Protein AF-A0A259G9G8-F1 (afdb_monomer_lite)

Secondary structure (DSSP, 8-state):
-HHHHHHHHHHHHHHHHHHHTT--GGGG--HHHHHHHHHHHHHHHHHHS-HHHHHHHHHHGGGTTS----

pLDDT: mean 87.07, std 9.28, range [55.81, 96.31]

Radius of gyration: 16.41 Å; chains: 1; bounding box: 35×30×40 Å

Structure (mmCIF, N/CA/C/O backbone):
data_AF-A0A259G9G8-F1
#
_entry.id   AF-A0A259G9G8-F1
#
loop_
_atom_site.group_PDB
_atom_site.id
_atom_site.type_symbol
_atom_site.label_atom_id
_atom_site.label_alt_id
_atom_site.label_comp_id
_atom_site.label_asym_id
_atom_site.label_entity_id
_atom_site.label_seq_id
_atom_site.pdbx_PDB_ins_code
_atom_site.Cartn_x
_atom_site.Cartn_y
_atom_site.Cartn_z
_atom_site.occupancy
_atom_site.B_iso_or_equiv
_atom_site.auth_seq_id
_atom_site.auth_comp_id
_atom_site.auth_asym_id
_atom_site.auth_atom_id
_atom_site.pdbx_PDB_model_num
ATOM 1 N N . MET A 1 1 ? -14.592 -17.073 -3.756 1.00 60.84 1 MET A N 1
ATOM 2 C CA . MET A 1 1 ? -14.158 -17.596 -5.071 1.00 60.84 1 MET A CA 1
ATOM 3 C C . MET A 1 1 ? -13.873 -16.475 -6.076 1.00 60.84 1 MET A C 1
ATOM 5 O O . MET A 1 1 ? -12.766 -16.438 -6.588 1.00 60.84 1 MET A O 1
ATOM 9 N N . LEU A 1 2 ? -14.779 -15.505 -6.278 1.00 79.44 2 LEU A N 1
ATOM 10 C CA . LEU A 1 2 ? -14.551 -14.357 -7.184 1.00 79.44 2 LEU A CA 1
ATOM 11 C C . LEU A 1 2 ? -13.358 -13.459 -6.808 1.00 79.44 2 LEU A C 1
ATOM 13 O O . LEU A 1 2 ? -12.699 -12.934 -7.691 1.00 79.44 2 LEU A O 1
ATOM 17 N N . VAL A 1 3 ? -13.040 -13.318 -5.517 1.00 79.94 3 VAL A N 1
ATOM 18 C CA . VAL A 1 3 ? -11.918 -12.483 -5.038 1.00 79.94 3 VAL A CA 1
ATOM 19 C C . VAL A 1 3 ? -10.564 -12.966 -5.570 1.00 79.94 3 VAL A C 1
ATOM 21 O O . VAL A 1 3 ? -9.772 -12.166 -6.050 1.00 79.94 3 VAL A O 1
ATOM 24 N N . ILE A 1 4 ? -10.312 -14.280 -5.538 1.00 82.75 4 ILE A N 1
ATOM 25 C CA . ILE A 1 4 ? -9.055 -14.864 -6.036 1.00 82.75 4 ILE A CA 1
ATOM 26 C C . ILE A 1 4 ? -8.951 -14.664 -7.550 1.00 82.75 4 ILE A C 1
ATOM 28 O O . ILE A 1 4 ? -7.914 -14.234 -8.042 1.00 82.75 4 ILE A O 1
ATOM 32 N N . VAL A 1 5 ? -10.044 -14.914 -8.277 1.00 87.88 5 VAL A N 1
ATOM 33 C CA . VAL A 1 5 ? -10.109 -14.681 -9.727 1.00 87.88 5 VAL A CA 1
ATOM 34 C C . VAL A 1 5 ? -9.861 -13.204 -10.047 1.00 87.88 5 VAL A C 1
ATOM 36 O O . VAL A 1 5 ? -9.062 -12.897 -10.925 1.00 87.88 5 VAL A O 1
ATOM 39 N N . GLY A 1 6 ? -10.470 -12.289 -9.291 1.00 88.44 6 GLY A N 1
ATOM 40 C CA . GLY A 1 6 ? -10.246 -10.851 -9.424 1.00 88.44 6 GLY A CA 1
ATOM 41 C C . GLY A 1 6 ? -8.782 -10.465 -9.216 1.00 88.44 6 GLY A C 1
ATOM 42 O O . GLY A 1 6 ? -8.234 -9.726 -10.029 1.00 88.44 6 GLY A O 1
ATOM 43 N N . TYR A 1 7 ? -8.114 -11.013 -8.195 1.00 88.88 7 TYR A N 1
ATOM 44 C CA . TYR A 1 7 ? -6.683 -10.772 -7.990 1.00 88.88 7 TYR A CA 1
ATOM 45 C C . TYR A 1 7 ? -5.831 -11.271 -9.156 1.00 88.88 7 TYR A C 1
ATOM 47 O O . TYR A 1 7 ? -4.933 -10.554 -9.590 1.00 88.88 7 TYR A O 1
ATOM 55 N N . VAL A 1 8 ? -6.130 -12.451 -9.706 1.00 92.19 8 VAL A N 1
ATOM 56 C CA . VAL A 1 8 ? -5.424 -12.968 -10.889 1.00 92.19 8 VAL A CA 1
ATOM 57 C C . VAL A 1 8 ? -5.602 -12.027 -12.081 1.00 92.19 8 VAL A C 1
ATOM 59 O O . VAL A 1 8 ? -4.619 -11.683 -12.732 1.00 92.19 8 VAL A O 1
ATOM 62 N N . VAL A 1 9 ? -6.825 -11.553 -12.333 1.00 94.88 9 VAL A N 1
ATOM 63 C CA . VAL A 1 9 ? -7.103 -10.602 -13.422 1.00 94.88 9 VAL A CA 1
ATOM 64 C C . VAL A 1 9 ? -6.338 -9.292 -13.225 1.00 94.88 9 VAL A C 1
ATOM 66 O O . VAL A 1 9 ? -5.717 -8.815 -14.170 1.00 94.88 9 VAL A O 1
ATOM 69 N N . VAL A 1 10 ? -6.324 -8.732 -12.011 1.00 94.31 10 VAL A N 1
ATOM 70 C CA . VAL A 1 10 ? -5.585 -7.494 -11.701 1.00 94.31 10 VAL A CA 1
ATOM 71 C C . VAL A 1 10 ? -4.088 -7.670 -11.944 1.00 94.31 10 VAL A C 1
ATOM 73 O O . VAL A 1 10 ? -3.480 -6.851 -12.628 1.00 94.31 10 VAL A O 1
ATOM 76 N N . VAL A 1 11 ? -3.494 -8.746 -11.424 1.00 92.31 11 VAL A N 1
ATOM 77 C CA . VAL A 1 11 ? -2.061 -9.034 -11.583 1.00 92.31 11 VAL A CA 1
ATOM 78 C C . VAL A 1 11 ? -1.714 -9.183 -13.067 1.00 92.31 11 VAL A C 1
ATOM 80 O O . VAL A 1 11 ? -0.789 -8.531 -13.547 1.00 92.31 11 VAL A O 1
ATOM 83 N N . LEU A 1 12 ? -2.481 -9.976 -13.819 1.00 93.50 12 LEU A N 1
ATOM 84 C CA . LEU A 1 12 ? -2.237 -10.176 -15.249 1.00 93.50 12 LEU A CA 1
ATOM 85 C C . LEU A 1 12 ? -2.423 -8.892 -16.062 1.00 93.50 12 LEU A C 1
ATOM 87 O O . LEU A 1 12 ? -1.626 -8.630 -16.956 1.00 93.50 12 LEU A O 1
ATOM 91 N N . ALA A 1 13 ? -3.428 -8.075 -15.751 1.00 93.69 13 ALA A N 1
ATOM 92 C CA . ALA A 1 13 ? -3.656 -6.818 -16.456 1.00 93.69 13 ALA A CA 1
ATOM 93 C C . ALA A 1 13 ? -2.535 -5.801 -16.193 1.00 93.69 13 ALA A C 1
ATOM 95 O O . ALA A 1 13 ? -2.028 -5.195 -17.135 1.00 93.69 13 ALA A O 1
ATOM 96 N N . VAL A 1 14 ? -2.114 -5.637 -14.934 1.00 91.31 14 VAL A N 1
ATOM 97 C CA . VAL A 1 14 ? -1.090 -4.654 -14.546 1.00 91.31 14 VAL A CA 1
ATOM 98 C C . VAL A 1 14 ? 0.290 -5.068 -15.053 1.00 91.31 14 VAL A C 1
ATOM 100 O O . VAL A 1 14 ? 0.930 -4.310 -15.782 1.00 91.31 14 VAL A O 1
ATOM 103 N N . PHE A 1 15 ? 0.748 -6.276 -14.715 1.00 89.75 15 PHE A N 1
ATOM 104 C CA . PHE A 1 15 ? 2.077 -6.731 -15.131 1.00 89.75 15 PHE A CA 1
ATOM 105 C C . PHE A 1 15 ? 2.119 -7.079 -16.620 1.00 89.75 15 PHE A C 1
ATOM 107 O O . PHE A 1 15 ? 3.094 -6.751 -17.293 1.00 89.75 15 PHE A O 1
ATOM 114 N N . GLY A 1 16 ? 1.062 -7.697 -17.151 1.00 89.06 16 GLY A N 1
ATOM 115 C CA . GLY A 1 16 ? 0.960 -8.018 -18.573 1.00 89.06 16 GLY A CA 1
ATOM 116 C C . GLY A 1 16 ? 0.885 -6.764 -19.437 1.00 89.06 16 GLY A C 1
ATOM 117 O O . GLY A 1 16 ? 1.641 -6.659 -20.395 1.00 89.06 16 GLY A O 1
ATOM 118 N N . GLY A 1 17 ? 0.061 -5.775 -19.075 1.00 91.25 17 GLY A N 1
ATOM 119 C CA . GLY A 1 17 ? -0.008 -4.497 -19.789 1.00 91.25 17 GLY A CA 1
ATOM 120 C C . GLY A 1 17 ? 1.326 -3.744 -19.784 1.00 91.25 17 GLY A C 1
ATOM 121 O O . GLY A 1 17 ? 1.758 -3.253 -20.825 1.00 91.25 17 GLY A O 1
ATOM 122 N N . PHE A 1 18 ? 2.024 -3.719 -18.644 1.00 88.81 18 PHE A N 1
ATOM 123 C CA . PHE A 1 18 ? 3.339 -3.084 -18.534 1.00 88.81 18 PHE A CA 1
ATOM 124 C C . PHE A 1 18 ? 4.418 -3.803 -19.359 1.00 88.81 18 PHE A C 1
ATOM 126 O O . PHE A 1 18 ? 5.207 -3.154 -20.044 1.00 88.81 18 PHE A O 1
ATOM 133 N N . ALA A 1 19 ? 4.426 -5.139 -19.345 1.00 89.12 19 ALA A N 1
ATOM 134 C CA . ALA A 1 19 ? 5.345 -5.934 -20.156 1.00 89.12 19 ALA A CA 1
ATOM 135 C C . ALA A 1 19 ? 5.058 -5.794 -21.663 1.00 89.12 19 ALA A C 1
ATOM 137 O O . ALA A 1 19 ? 5.990 -5.652 -22.452 1.00 89.12 19 ALA A O 1
ATOM 138 N N . LEU A 1 20 ? 3.780 -5.778 -22.067 1.00 91.12 20 LEU A N 1
ATOM 139 C CA . LEU A 1 20 ? 3.363 -5.568 -23.461 1.00 91.12 20 LEU A CA 1
ATOM 140 C C . LEU A 1 20 ? 3.729 -4.172 -23.979 1.00 91.12 20 LEU A C 1
ATOM 142 O O . LEU A 1 20 ? 4.036 -4.022 -25.157 1.00 91.12 20 LEU A O 1
ATOM 146 N N . ALA A 1 21 ? 3.757 -3.166 -23.103 1.00 88.69 21 ALA A N 1
ATOM 147 C CA . ALA A 1 21 ? 4.257 -1.829 -23.419 1.00 88.69 21 ALA A CA 1
ATOM 148 C C . ALA A 1 21 ? 5.797 -1.761 -23.557 1.00 88.69 21 ALA A C 1
ATOM 150 O O . ALA A 1 21 ? 6.341 -0.683 -23.787 1.00 88.69 21 ALA A O 1
ATOM 151 N N . GLY A 1 22 ? 6.509 -2.886 -23.410 1.00 84.94 22 GLY A N 1
ATOM 152 C CA . GLY A 1 22 ? 7.973 -2.959 -23.469 1.00 84.94 22 GLY A CA 1
ATOM 153 C C . GLY A 1 22 ? 8.671 -2.588 -22.157 1.00 84.94 22 GLY A C 1
ATOM 154 O O . GLY A 1 22 ? 9.892 -2.429 -22.134 1.00 84.94 22 GLY A O 1
ATOM 155 N N . GLY A 1 23 ? 7.923 -2.443 -21.059 1.00 84.81 23 GLY A N 1
ATOM 156 C CA . GLY A 1 23 ? 8.461 -2.116 -19.744 1.00 84.81 23 GLY A CA 1
ATOM 157 C C . GLY A 1 23 ? 9.186 -3.297 -19.095 1.00 84.81 23 GLY A C 1
ATOM 158 O O . GLY A 1 23 ? 8.729 -4.439 -19.130 1.00 84.81 23 GLY A O 1
ATOM 159 N N . HIS A 1 24 ? 10.322 -3.026 -18.450 1.00 85.81 24 HIS A N 1
ATOM 160 C CA . HIS A 1 24 ? 11.068 -4.046 -17.716 1.00 85.81 24 HIS A CA 1
ATOM 161 C C . HIS A 1 24 ? 10.470 -4.227 -16.318 1.00 85.81 24 HIS A C 1
ATOM 163 O O . HIS A 1 24 ? 10.534 -3.311 -15.503 1.00 85.81 24 HIS A O 1
ATOM 169 N N . LEU A 1 25 ? 9.900 -5.398 -16.015 1.00 82.06 25 LEU A N 1
ATOM 170 C CA . LEU A 1 25 ? 9.164 -5.635 -14.760 1.00 82.06 25 LEU A CA 1
ATOM 171 C C . LEU A 1 25 ? 9.982 -5.332 -13.494 1.00 82.06 25 LEU A C 1
ATOM 173 O O . LEU A 1 25 ? 9.416 -4.908 -12.493 1.00 82.06 25 LEU A O 1
ATOM 177 N N . ALA A 1 26 ? 11.310 -5.482 -13.540 1.00 81.12 26 ALA A N 1
ATOM 178 C CA . ALA A 1 26 ? 12.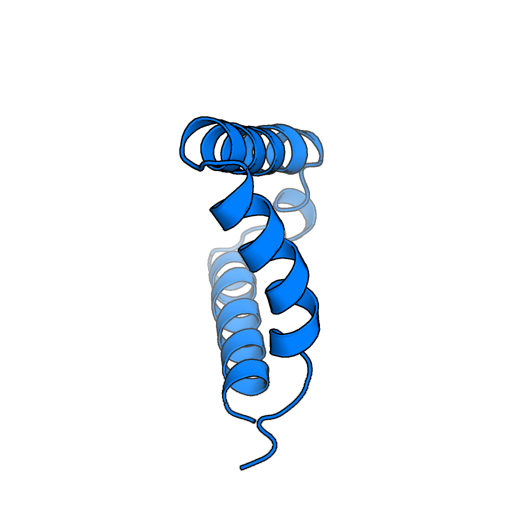178 -5.130 -12.416 1.00 81.12 26 ALA A CA 1
ATOM 179 C C . ALA A 1 26 ? 12.137 -3.629 -12.068 1.00 81.12 26 ALA A C 1
ATOM 181 O O . ALA A 1 26 ? 12.350 -3.268 -10.915 1.00 81.12 26 ALA A O 1
ATOM 182 N N . ALA A 1 27 ? 11.813 -2.758 -13.030 1.00 83.69 27 ALA A N 1
ATOM 183 C CA . ALA A 1 27 ? 11.673 -1.323 -12.800 1.00 83.69 27 ALA A CA 1
ATOM 184 C C . ALA A 1 27 ? 10.439 -0.965 -11.956 1.00 83.69 27 ALA A C 1
ATOM 186 O O . ALA A 1 27 ? 10.420 0.109 -11.362 1.00 83.69 27 ALA A O 1
ATOM 187 N N . LEU A 1 28 ? 9.437 -1.853 -11.878 1.00 82.56 28 LEU A N 1
ATOM 188 C CA . LEU A 1 28 ? 8.257 -1.672 -11.022 1.00 82.56 28 LEU A CA 1
ATOM 189 C C . LEU A 1 28 ? 8.570 -1.897 -9.541 1.00 82.56 28 LEU A C 1
ATOM 191 O O . LEU A 1 28 ? 7.815 -1.467 -8.672 1.00 82.56 28 LEU A O 1
ATOM 195 N N . PHE A 1 29 ? 9.659 -2.603 -9.232 1.00 84.62 29 PHE A N 1
ATOM 196 C CA . PHE A 1 29 ? 10.025 -2.895 -7.856 1.00 84.62 29 PHE A CA 1
ATOM 197 C C . PHE A 1 29 ? 10.949 -1.805 -7.310 1.00 84.62 29 PHE A C 1
ATOM 199 O O . PHE A 1 29 ? 12.164 -1.980 -7.226 1.00 84.62 29 PHE A O 1
ATOM 206 N N . GLN A 1 30 ? 10.359 -0.667 -6.937 1.00 88.81 30 GLN A N 1
ATOM 207 C CA . GLN A 1 30 ? 11.064 0.451 -6.310 1.00 88.81 30 GLN A CA 1
ATOM 208 C C . GLN A 1 30 ? 10.743 0.521 -4.808 1.00 88.81 30 GLN A C 1
ATOM 210 O O . GLN A 1 30 ? 9.649 0.942 -4.424 1.00 88.81 30 GLN A O 1
ATOM 215 N N . PRO A 1 31 ? 11.689 0.152 -3.920 1.00 87.56 31 PRO A N 1
ATOM 216 C CA . PRO A 1 31 ? 11.450 0.158 -2.474 1.00 87.56 31 PRO A CA 1
ATOM 217 C C . PRO A 1 31 ? 11.073 1.540 -1.924 1.00 87.56 31 PRO A C 1
ATOM 219 O O . PRO A 1 31 ? 10.267 1.649 -1.002 1.00 87.56 31 PRO A O 1
ATOM 222 N N . LEU A 1 32 ? 11.637 2.599 -2.512 1.00 91.62 32 LEU A N 1
ATOM 223 C CA . LEU A 1 32 ? 11.340 3.985 -2.151 1.00 91.62 32 LEU A CA 1
ATOM 224 C C . LEU A 1 32 ? 9.903 4.371 -2.506 1.00 91.62 32 LEU A C 1
ATOM 226 O O . LEU A 1 32 ? 9.221 4.961 -1.673 1.00 91.62 32 LEU A O 1
ATOM 230 N N . GLU A 1 33 ? 9.409 4.007 -3.692 1.00 88.69 33 GLU A N 1
ATOM 231 C CA . GLU A 1 33 ? 8.008 4.258 -4.054 1.00 88.69 33 GLU A CA 1
ATOM 232 C C . GLU A 1 33 ? 7.049 3.484 -3.155 1.00 88.69 33 GLU A C 1
ATOM 234 O O . GLU A 1 33 ? 6.047 4.045 -2.716 1.00 88.69 33 GLU A O 1
ATOM 239 N N . LEU A 1 34 ? 7.375 2.238 -2.798 1.00 89.31 34 LEU A N 1
ATOM 240 C CA . LEU A 1 34 ? 6.556 1.465 -1.865 1.00 89.31 34 LEU A CA 1
ATOM 241 C C . LEU A 1 34 ? 6.456 2.158 -0.496 1.00 89.31 34 LEU A C 1
ATOM 243 O O . LEU A 1 34 ? 5.373 2.209 0.087 1.00 89.31 34 LEU A O 1
ATOM 247 N N . LEU A 1 35 ? 7.558 2.727 0.002 1.00 93.88 35 LEU A N 1
ATOM 248 C CA . LEU A 1 35 ? 7.569 3.493 1.249 1.00 93.88 35 LEU A CA 1
ATOM 249 C C . LEU A 1 35 ? 6.776 4.800 1.123 1.00 93.88 35 LEU A C 1
ATOM 251 O O . LEU A 1 35 ? 5.983 5.112 2.008 1.00 93.88 35 LEU A O 1
ATOM 255 N N . MET A 1 36 ? 6.969 5.559 0.044 1.00 95.06 36 MET A N 1
ATOM 256 C CA . MET A 1 36 ? 6.293 6.844 -0.160 1.00 95.06 36 MET A CA 1
ATOM 257 C C . MET A 1 36 ? 4.783 6.664 -0.352 1.00 95.06 36 MET A C 1
ATOM 259 O O . MET A 1 36 ? 3.991 7.291 0.349 1.00 95.06 36 MET A O 1
ATOM 263 N N . ILE A 1 37 ? 4.377 5.775 -1.262 1.00 95.00 37 ILE A N 1
ATOM 264 C CA . ILE A 1 37 ? 2.969 5.511 -1.579 1.00 95.00 37 ILE A CA 1
ATOM 265 C C . ILE A 1 37 ? 2.308 4.755 -0.427 1.00 95.00 37 ILE A C 1
ATOM 267 O O . ILE A 1 37 ? 1.248 5.158 0.047 1.00 95.00 37 ILE A O 1
ATOM 271 N N . GLY A 1 38 ? 2.934 3.681 0.062 1.00 93.19 38 GLY A N 1
ATOM 272 C CA . GLY A 1 38 ? 2.395 2.870 1.153 1.00 93.19 38 GLY A CA 1
ATOM 273 C C . GLY A 1 38 ? 2.348 3.628 2.478 1.00 93.19 38 GLY A C 1
ATOM 274 O O . GLY A 1 38 ? 1.325 3.613 3.163 1.00 93.19 38 GLY A O 1
ATOM 275 N N . GLY A 1 39 ? 3.419 4.345 2.820 1.00 92.62 39 GLY A N 1
ATOM 276 C CA . GLY A 1 39 ? 3.481 5.201 4.004 1.00 92.62 39 GLY A CA 1
ATOM 277 C C . GLY A 1 39 ? 2.515 6.381 3.918 1.00 92.62 39 GLY A C 1
ATOM 278 O O . GLY A 1 39 ? 1.821 6.665 4.892 1.00 92.62 39 GLY A O 1
ATOM 279 N N . GLY A 1 40 ? 2.394 7.013 2.746 1.00 96.31 40 GLY A N 1
ATOM 280 C CA . GLY A 1 40 ? 1.429 8.085 2.497 1.00 96.31 40 GLY A CA 1
ATOM 281 C C . GLY A 1 40 ? -0.020 7.612 2.615 1.00 96.31 40 GLY A C 1
ATOM 282 O O . GLY A 1 40 ? -0.807 8.219 3.339 1.00 96.31 40 GLY A O 1
ATOM 283 N N . ALA A 1 41 ? -0.367 6.490 1.982 1.00 95.12 41 ALA A N 1
ATOM 284 C CA . ALA A 1 41 ? -1.700 5.896 2.074 1.00 95.12 41 ALA A CA 1
ATOM 285 C C . ALA A 1 41 ? -2.035 5.455 3.508 1.00 95.12 41 ALA A C 1
ATOM 287 O O . ALA A 1 41 ? -3.135 5.718 3.997 1.00 95.12 41 ALA A O 1
ATOM 288 N N . GLY A 1 42 ? -1.080 4.833 4.208 1.00 94.94 42 GLY A N 1
ATOM 289 C CA . GLY A 1 42 ? -1.231 4.450 5.611 1.00 94.94 42 GLY A CA 1
ATOM 290 C C . GLY A 1 42 ? -1.403 5.658 6.534 1.00 94.94 42 GLY A C 1
ATOM 291 O O . GLY A 1 42 ? -2.308 5.676 7.368 1.00 94.94 42 GLY A O 1
ATOM 292 N N . GLY A 1 43 ? -0.592 6.701 6.353 1.00 92.88 43 GLY A N 1
ATOM 293 C CA . GLY A 1 43 ? -0.700 7.956 7.097 1.00 92.88 43 GLY A CA 1
ATOM 294 C C . GLY A 1 43 ? -2.032 8.667 6.852 1.00 92.88 43 GLY A C 1
ATOM 295 O O . GLY A 1 43 ? -2.707 9.048 7.807 1.00 92.88 43 GLY A O 1
ATOM 296 N N . ALA A 1 44 ? -2.465 8.770 5.593 1.00 95.38 44 ALA A N 1
ATOM 297 C CA . ALA A 1 44 ? -3.765 9.334 5.229 1.00 95.38 44 ALA A CA 1
ATOM 298 C C . ALA A 1 44 ? -4.928 8.531 5.832 1.00 95.38 44 ALA A C 1
ATOM 300 O O . ALA A 1 44 ? -5.892 9.115 6.328 1.00 95.38 44 ALA A O 1
ATOM 301 N N . PHE A 1 45 ? -4.823 7.199 5.861 1.00 94.31 45 PHE A N 1
ATOM 302 C CA . PHE A 1 45 ? -5.801 6.341 6.524 1.00 94.31 45 PHE A CA 1
ATOM 303 C C . PHE A 1 45 ? -5.877 6.614 8.032 1.00 94.31 45 PHE A C 1
ATOM 305 O O . PHE A 1 45 ? -6.980 6.698 8.571 1.00 94.31 45 PHE A O 1
ATOM 312 N N . LEU A 1 46 ? -4.741 6.798 8.710 1.00 93.69 46 LEU A N 1
ATOM 313 C CA . LEU A 1 46 ? -4.715 7.121 10.140 1.00 93.69 46 LEU A CA 1
ATOM 314 C C . LEU A 1 46 ? -5.290 8.512 10.436 1.00 93.69 46 LEU A C 1
ATOM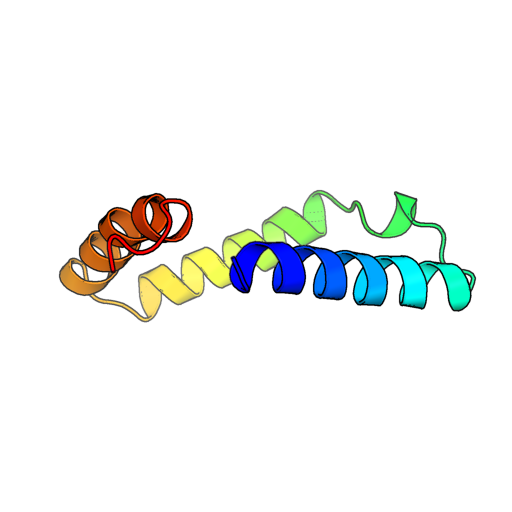 316 O O . LEU A 1 46 ? -6.051 8.655 11.387 1.00 93.69 46 LEU A O 1
ATOM 320 N N . VAL A 1 47 ? -4.961 9.519 9.623 1.00 94.62 47 VAL A N 1
ATOM 321 C CA . VAL A 1 47 ? -5.475 10.892 9.787 1.00 94.62 47 VAL A CA 1
ATOM 322 C C . VAL A 1 47 ? -6.974 10.970 9.480 1.00 94.62 47 VAL A C 1
ATOM 324 O O . VAL A 1 47 ? -7.714 11.660 10.177 1.00 94.62 47 VAL A O 1
ATOM 327 N N . GLY A 1 48 ? -7.437 10.253 8.455 1.00 94.19 48 GLY A N 1
ATOM 328 C CA . GLY A 1 48 ? -8.823 10.298 7.989 1.00 94.19 48 GLY A CA 1
ATOM 329 C C . GLY A 1 48 ? -9.814 9.455 8.796 1.00 94.19 48 GLY A C 1
ATOM 330 O O . GLY A 1 48 ? -11.011 9.514 8.520 1.00 94.19 48 GLY A O 1
ATOM 331 N N . ASN A 1 49 ? -9.360 8.656 9.770 1.00 94.38 49 ASN A N 1
ATOM 332 C CA . ASN A 1 49 ? -10.213 7.722 10.508 1.00 94.38 49 ASN A CA 1
ATOM 333 C C . ASN A 1 49 ? -10.082 7.872 12.025 1.00 94.38 49 ASN A C 1
ATOM 335 O O . ASN A 1 49 ? -9.026 8.169 12.571 1.00 94.38 49 ASN A O 1
ATOM 339 N N . ASN A 1 50 ? -11.169 7.576 12.739 1.00 92.75 50 ASN A N 1
ATOM 340 C CA . ASN A 1 50 ? -11.144 7.490 14.197 1.00 92.75 50 ASN A CA 1
ATOM 341 C C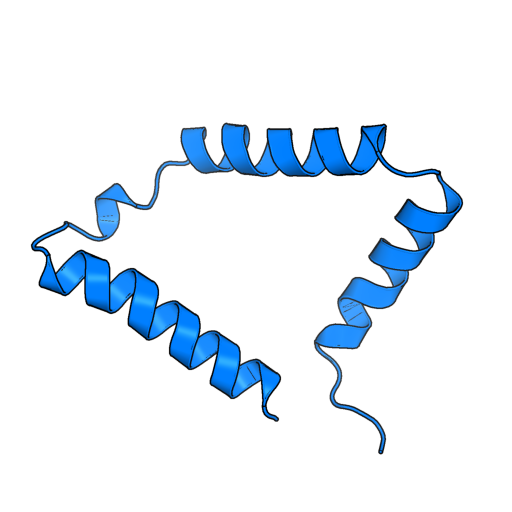 . ASN A 1 50 ? -10.636 6.116 14.681 1.00 92.75 50 ASN A C 1
ATOM 343 O O . ASN A 1 50 ? -10.653 5.118 13.955 1.00 92.75 50 ASN A O 1
ATOM 347 N N . ALA A 1 51 ? -10.242 6.035 15.956 1.00 91.44 51 ALA A N 1
ATOM 348 C CA . ALA A 1 51 ? -9.691 4.813 16.551 1.00 91.44 51 ALA A CA 1
ATOM 349 C C . ALA A 1 51 ? -10.634 3.593 16.466 1.00 91.44 51 ALA A C 1
ATOM 351 O O . ALA A 1 51 ? -10.170 2.451 16.429 1.00 91.44 51 ALA A O 1
ATOM 352 N N . LYS A 1 52 ? -11.956 3.813 16.421 1.00 92.19 52 LYS A N 1
ATOM 353 C CA . LYS A 1 52 ? -12.954 2.744 16.268 1.00 92.19 52 LYS A CA 1
ATOM 354 C C . LYS A 1 52 ? -12.930 2.168 14.851 1.00 92.19 52 LYS A C 1
ATOM 356 O O . LYS A 1 52 ? -12.888 0.948 14.708 1.00 92.19 52 LYS A O 1
ATOM 361 N N . ALA A 1 53 ? -12.922 3.026 13.834 1.00 92.38 53 ALA A N 1
ATOM 362 C CA . ALA A 1 53 ? -12.850 2.633 12.430 1.00 92.38 53 ALA A CA 1
ATOM 363 C C . ALA A 1 53 ? -11.531 1.914 12.125 1.00 92.38 53 ALA A C 1
ATOM 365 O O . ALA A 1 53 ? -11.558 0.820 11.570 1.00 92.38 53 ALA A O 1
ATOM 366 N N . ILE A 1 54 ? -10.397 2.442 12.601 1.00 93.88 54 ILE A N 1
ATOM 367 C CA . ILE A 1 54 ? -9.082 1.799 12.434 1.00 93.88 54 ILE A CA 1
ATOM 368 C C . ILE A 1 54 ? -9.097 0.374 13.009 1.00 93.88 54 ILE A C 1
ATOM 370 O O . ILE A 1 54 ? -8.753 -0.584 12.316 1.00 93.88 54 ILE A O 1
ATOM 374 N N . LYS A 1 55 ? -9.556 0.199 14.257 1.00 90.44 55 LYS A N 1
ATOM 375 C CA . LYS A 1 55 ? -9.642 -1.130 14.891 1.00 90.44 55 LYS A CA 1
ATOM 376 C C . LYS A 1 55 ? -10.602 -2.072 14.162 1.00 90.44 55 LYS A C 1
ATOM 378 O O . LYS A 1 55 ? -10.308 -3.262 14.049 1.00 90.44 55 LYS A O 1
ATOM 383 N N . ALA A 1 56 ? -11.737 -1.566 13.681 1.00 92.06 56 ALA A N 1
ATOM 384 C CA . ALA A 1 56 ? -12.703 -2.362 12.930 1.00 92.06 56 ALA A CA 1
ATOM 385 C C . ALA A 1 56 ? -12.107 -2.871 11.608 1.00 92.06 56 ALA A C 1
ATOM 387 O O . ALA A 1 56 ? -12.182 -4.070 11.336 1.00 92.06 56 ALA A O 1
ATOM 388 N N . THR A 1 57 ? -11.443 -1.998 10.846 1.00 91.81 57 THR A N 1
ATOM 389 C CA . THR A 1 57 ? -10.764 -2.356 9.593 1.00 91.81 57 THR A CA 1
ATOM 390 C C . THR A 1 57 ? -9.682 -3.405 9.829 1.00 91.81 57 THR A C 1
ATOM 392 O O . THR A 1 57 ? -9.667 -4.427 9.147 1.00 91.81 57 THR A O 1
ATOM 395 N N . MET A 1 58 ? -8.837 -3.227 10.851 1.00 89.38 58 MET A N 1
ATOM 396 C CA . MET A 1 58 ? -7.788 -4.201 11.187 1.00 89.38 58 MET A CA 1
ATOM 397 C C . MET A 1 58 ? -8.352 -5.570 11.589 1.00 89.38 58 MET A C 1
ATOM 399 O O . MET A 1 58 ? -7.770 -6.600 11.253 1.00 89.38 58 MET A O 1
ATOM 403 N N . LYS A 1 59 ? -9.504 -5.608 12.274 1.00 88.88 59 LYS A N 1
ATOM 404 C CA . LYS A 1 59 ? -10.176 -6.861 12.655 1.00 88.88 59 LYS A CA 1
ATOM 405 C C . LYS A 1 59 ? -10.854 -7.550 11.466 1.00 88.88 59 LYS A C 1
ATOM 407 O O . LYS A 1 59 ? -10.924 -8.778 11.436 1.00 88.88 59 LYS A O 1
ATOM 412 N N . ALA A 1 60 ? -11.344 -6.777 10.499 1.00 88.31 60 ALA A N 1
ATOM 413 C CA . ALA A 1 60 ? -11.977 -7.292 9.290 1.00 88.31 60 ALA A CA 1
ATOM 414 C C . ALA A 1 60 ? -10.954 -7.755 8.239 1.00 88.31 60 ALA A C 1
ATOM 416 O O . ALA A 1 60 ? -11.230 -8.704 7.509 1.00 88.31 60 ALA A O 1
ATOM 417 N N . LEU A 1 61 ? 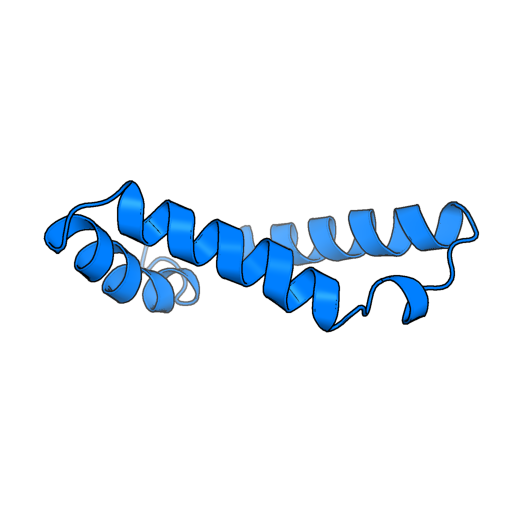-9.755 -7.164 8.201 1.00 86.50 61 LEU A N 1
ATOM 418 C CA . LEU A 1 61 ? -8.695 -7.506 7.247 1.00 86.50 61 LEU A CA 1
ATOM 419 C C . LEU A 1 61 ? -8.410 -9.020 7.133 1.00 86.50 61 LEU A C 1
ATOM 421 O O . LEU A 1 61 ? -8.440 -9.537 6.025 1.00 86.50 61 LEU A O 1
ATOM 425 N N . PRO A 1 62 ? -8.214 -9.794 8.218 1.00 82.69 62 PRO A N 1
ATOM 426 C CA . PRO A 1 62 ? -7.978 -11.237 8.103 1.00 82.69 62 PRO A CA 1
ATOM 427 C C . PRO A 1 62 ? -9.219 -12.032 7.666 1.00 82.69 62 PRO A C 1
ATOM 429 O O . PRO A 1 62 ? -9.096 -13.178 7.232 1.00 82.69 62 PRO A O 1
ATOM 432 N N . THR A 1 63 ? -10.420 -11.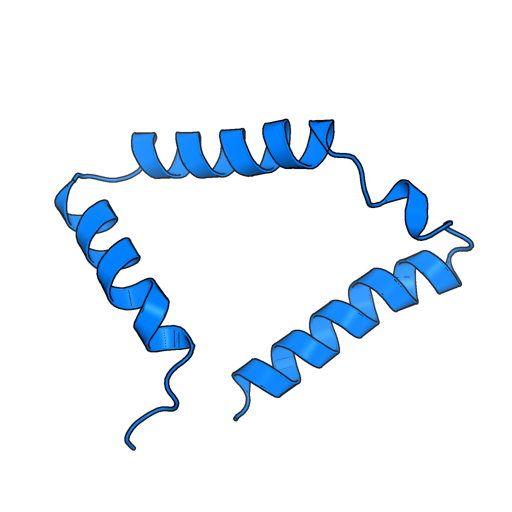460 7.787 1.00 83.25 63 THR A N 1
ATOM 433 C CA . THR A 1 63 ? -11.661 -12.134 7.377 1.00 83.25 63 THR A CA 1
ATOM 434 C C . THR A 1 63 ? -11.881 -12.100 5.871 1.00 83.25 63 THR A C 1
ATOM 436 O O . THR A 1 63 ? -12.528 -13.007 5.365 1.00 83.25 63 THR A O 1
ATOM 439 N N . ILE A 1 64 ? -11.277 -11.154 5.138 1.00 79.12 64 ILE A N 1
ATOM 440 C CA . ILE A 1 64 ? -11.418 -11.072 3.671 1.00 79.12 64 ILE A CA 1
ATOM 441 C C . ILE A 1 64 ? -10.764 -12.260 2.949 1.00 79.12 64 ILE A C 1
ATOM 443 O O . ILE A 1 64 ? -11.166 -12.619 1.846 1.00 79.12 64 ILE A O 1
ATOM 447 N N . PHE A 1 65 ? -9.772 -12.891 3.585 1.00 74.50 65 PHE A N 1
ATOM 448 C CA . PHE A 1 65 ? -9.101 -14.085 3.071 1.00 74.50 65 PHE A CA 1
ATOM 449 C C . PHE A 1 65 ? -9.850 -15.377 3.419 1.00 74.50 65 PHE A C 1
ATOM 451 O O . PHE A 1 65 ? -9.581 -16.423 2.828 1.00 74.50 65 PHE A O 1
ATOM 458 N N . LYS A 1 66 ? -10.798 -15.327 4.364 1.00 68.00 66 LYS A N 1
ATOM 459 C CA . LYS A 1 66 ? -11.672 -16.457 4.683 1.00 68.00 66 LYS A CA 1
ATOM 460 C C . LYS A 1 66 ? -12.885 -16.390 3.759 1.00 68.00 66 LYS A C 1
ATOM 462 O O . LYS A 1 66 ? -13.585 -15.385 3.716 1.00 68.00 66 LYS A O 1
ATOM 467 N N . GLY A 1 67 ? -13.120 -17.456 2.995 1.00 62.31 67 GLY A N 1
ATOM 468 C CA . GLY A 1 67 ? -14.307 -17.560 2.147 1.00 62.31 67 GLY A CA 1
ATOM 469 C C . GLY A 1 67 ? -15.587 -17.346 2.959 1.00 62.31 67 GLY A C 1
ATOM 470 O O . GLY A 1 67 ? -15.657 -17.753 4.120 1.00 62.31 67 GLY A O 1
ATOM 471 N N . SER A 1 68 ? -16.576 -16.688 2.345 1.00 62.25 68 SER A N 1
ATOM 472 C CA . SER A 1 68 ? -17.934 -16.559 2.887 1.00 62.25 68 SER A CA 1
ATOM 473 C C . SER A 1 68 ? -18.408 -17.907 3.438 1.00 62.25 68 SER A C 1
ATOM 475 O O . SER A 1 68 ? -18.268 -18.925 2.767 1.00 62.25 68 SER A O 1
ATOM 477 N N . LYS A 1 69 ? -18.940 -17.913 4.668 1.00 57.34 69 LYS A N 1
ATOM 478 C CA . LYS A 1 69 ? -19.591 -19.090 5.275 1.00 57.34 69 LYS A CA 1
ATOM 479 C C . LYS A 1 69 ? -21.020 -19.321 4.754 1.00 57.34 69 LYS A C 1
ATOM 481 O O . LYS A 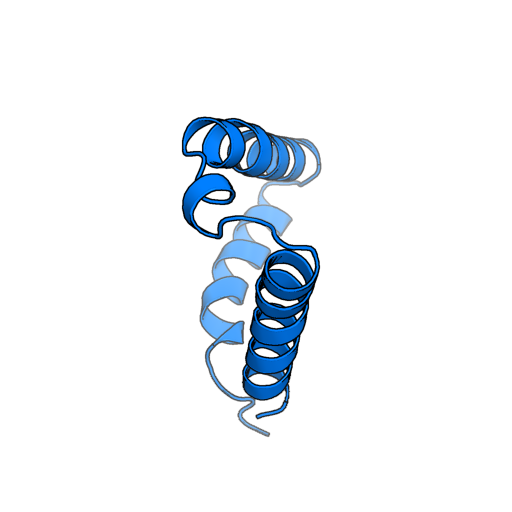1 69 ? -21.670 -20.250 5.223 1.00 57.34 69 LYS A O 1
ATOM 486 N N . TYR A 1 70 ? -21.480 -18.469 3.840 1.00 55.81 70 TYR A N 1
ATOM 487 C CA . TYR A 1 70 ? -22.667 -18.672 3.012 1.00 55.81 70 TYR A CA 1
ATOM 488 C C . TYR A 1 70 ? -22.241 -19.209 1.657 1.00 55.81 70 TYR A C 1
ATOM 490 O O . TYR A 1 70 ? -21.317 -18.574 1.081 1.00 55.81 70 TYR A O 1
#

Sequence (70 aa):
MLVIVGYVVVVLAVFGGFALAGGHLAALFQPLELLMIGGGAGGAFLVGNNAKAIKATMKALPTIFKGSKY

Foldseek 3Di:
DVVVVVVVVVCCCVQVVCVVVVHDSVVVPDPVCCCVVVVVVVVCVVVVDDPVVVVVCVVCVVVVPPDDPD